Protein AF-A0A944FXS6-F1 (afdb_monomer)

Radius of gyration: 25.36 Å; Cα contacts (8 Å, |Δi|>4): 118; chains: 1; bounding box: 59×58×48 Å

pLDDT: mean 84.75, std 11.13, range [49.62, 96.06]

Sequence (101 aa):
MKIRRLISVLLTIVLTLSLSIPAFAAPLQEASAIPSDFALEQIAVIDANDTDCPWSKETTIDTTITLYNLDQTPNGYVFKLKTGNVESGFIQIHNINGIRI

Foldseek 3Di:
DVVVVVVVVVVVVVVVVVVPDDDDDDPADPDDPAPQVVVLVVLDVCVVPPVPQLGDNQKHFDDKDFDADPVRHGFKIKTFIDRVPHTRGIDIWTQDPNDID

Structure (mmCIF, N/CA/C/O backbone):
data_AF-A0A944FXS6-F1
#
_entry.id   AF-A0A944FXS6-F1
#
loop_
_atom_site.group_PDB
_atom_site.id
_atom_site.type_symbol
_atom_site.label_atom_id
_atom_site.label_alt_id
_atom_site.label_comp_id
_atom_site.label_asym_id
_atom_site.label_entity_id
_atom_site.label_seq_id
_atom_site.pdbx_PDB_ins_code
_atom_site.Cartn_x
_atom_site.Cartn_y
_atom_site.Cartn_z
_atom_site.occupancy
_atom_site.B_iso_or_equiv
_atom_site.auth_seq_id
_atom_site.auth_comp_id
_atom_site.auth_asym_id
_atom_site.auth_atom_id
_atom_site.pdbx_PDB_model_num
ATOM 1 N N . MET A 1 1 ? 36.260 -43.236 -32.965 1.00 58.03 1 MET A N 1
ATOM 2 C CA . MET A 1 1 ? 35.554 -43.182 -31.656 1.00 58.03 1 MET A CA 1
ATOM 3 C C . MET A 1 1 ? 36.179 -42.221 -30.638 1.00 58.03 1 MET A C 1
ATOM 5 O O . MET A 1 1 ? 35.414 -41.561 -29.949 1.00 58.03 1 MET A O 1
ATOM 9 N N . LYS A 1 2 ? 37.515 -42.087 -30.540 1.00 65.25 2 LYS A N 1
ATOM 10 C CA . LYS A 1 2 ? 38.182 -41.206 -29.551 1.00 65.25 2 LYS A CA 1
ATOM 11 C C . LYS A 1 2 ? 37.835 -39.710 -29.705 1.00 65.25 2 LYS A C 1
ATOM 13 O O . LYS A 1 2 ? 37.455 -39.082 -28.729 1.00 65.25 2 LYS A O 1
ATOM 18 N N . ILE A 1 3 ? 37.834 -39.180 -30.933 1.00 77.19 3 ILE A N 1
ATOM 19 C CA . ILE A 1 3 ? 37.486 -37.770 -31.218 1.00 77.19 3 ILE A CA 1
ATOM 20 C C . ILE A 1 3 ? 36.033 -37.415 -30.869 1.00 77.19 3 ILE A C 1
ATOM 22 O O . ILE A 1 3 ? 35.791 -36.372 -30.278 1.00 77.19 3 ILE A O 1
ATOM 26 N N . ARG A 1 4 ? 35.065 -38.301 -31.145 1.00 78.38 4 ARG A N 1
ATOM 27 C CA . ARG A 1 4 ? 33.652 -38.059 -30.788 1.00 78.38 4 ARG A CA 1
ATOM 28 C C . ARG A 1 4 ? 33.450 -37.978 -29.271 1.00 78.38 4 ARG A C 1
ATOM 30 O O . ARG A 1 4 ? 32.668 -37.163 -28.804 1.00 78.38 4 ARG A O 1
ATOM 37 N N . ARG A 1 5 ? 34.193 -38.789 -28.508 1.00 79.12 5 ARG A N 1
ATOM 38 C CA . ARG A 1 5 ? 34.189 -38.744 -27.037 1.00 79.12 5 ARG A CA 1
ATOM 39 C C . ARG A 1 5 ? 34.831 -37.459 -26.511 1.00 79.12 5 ARG A C 1
ATOM 41 O O . ARG A 1 5 ? 34.274 -36.854 -25.607 1.00 79.12 5 ARG A O 1
ATOM 48 N N . LEU A 1 6 ? 35.938 -37.017 -27.113 1.00 85.12 6 LEU A N 1
ATOM 49 C CA . LEU A 1 6 ? 36.592 -35.749 -26.760 1.00 85.12 6 LEU A CA 1
ATOM 50 C C . LEU A 1 6 ? 35.681 -34.541 -27.010 1.00 85.12 6 LEU A C 1
ATOM 52 O O . LEU A 1 6 ? 35.562 -33.687 -26.140 1.00 85.12 6 LEU A O 1
ATOM 56 N N . ILE A 1 7 ? 34.987 -34.507 -28.150 1.00 89.12 7 ILE A N 1
ATOM 57 C CA . ILE A 1 7 ? 34.019 -33.445 -28.466 1.00 89.12 7 ILE A CA 1
ATOM 58 C C . ILE A 1 7 ? 32.877 -33.436 -27.446 1.00 89.12 7 ILE A C 1
ATOM 60 O O . ILE A 1 7 ? 32.501 -32.374 -26.964 1.00 89.12 7 ILE A O 1
ATOM 64 N N . SER A 1 8 ? 32.357 -34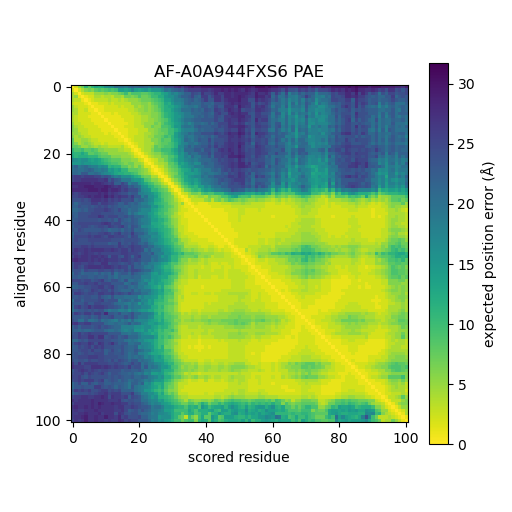.609 -27.075 1.00 88.06 8 SER A N 1
ATOM 65 C CA . SER A 1 8 ? 31.265 -34.705 -26.102 1.00 88.06 8 SER A CA 1
ATOM 66 C C . SER A 1 8 ? 31.677 -34.199 -24.718 1.00 88.06 8 SER A C 1
ATOM 68 O O . SER A 1 8 ? 30.913 -33.484 -24.085 1.00 88.06 8 SER A O 1
ATOM 70 N N . VAL A 1 9 ? 32.893 -34.529 -24.268 1.00 90.50 9 VAL A N 1
ATOM 71 C CA . VAL A 1 9 ? 33.437 -34.038 -22.991 1.00 90.50 9 VAL A CA 1
ATOM 72 C C . VAL A 1 9 ? 33.630 -32.524 -23.029 1.00 90.50 9 VAL A C 1
ATOM 74 O O . VAL A 1 9 ? 33.247 -31.838 -22.086 1.00 90.50 9 VAL A O 1
ATOM 77 N N . LEU A 1 10 ? 34.163 -31.994 -24.133 1.00 92.00 10 LEU A N 1
ATOM 78 C CA . LEU A 1 10 ? 34.337 -30.554 -24.313 1.00 92.00 10 LEU A CA 1
ATOM 79 C C . LEU A 1 10 ? 32.993 -29.812 -24.238 1.00 92.00 10 LEU A C 1
ATOM 81 O O . LEU A 1 10 ? 32.895 -28.795 -23.559 1.00 92.00 10 LEU A O 1
ATOM 85 N N . LEU A 1 11 ? 31.951 -30.344 -24.882 1.00 91.69 11 LEU A N 1
ATOM 86 C CA . LEU A 1 11 ? 30.617 -29.741 -24.889 1.00 91.69 11 LEU A CA 1
ATOM 87 C C . LEU A 1 11 ? 29.994 -29.708 -23.490 1.00 91.69 11 LEU A C 1
ATOM 89 O O . LEU A 1 11 ? 29.430 -28.690 -23.094 1.00 91.69 11 LEU A O 1
ATOM 93 N N . THR A 1 12 ? 30.149 -30.789 -22.719 1.00 90.56 12 THR A N 1
ATOM 94 C CA . THR A 1 12 ? 29.682 -30.843 -21.329 1.00 90.56 12 THR A CA 1
ATOM 95 C C . THR A 1 12 ? 30.393 -29.807 -20.464 1.00 90.56 12 THR A C 1
ATOM 97 O O . THR A 1 12 ? 29.735 -29.109 -19.701 1.00 90.56 12 THR A O 1
ATOM 100 N N . ILE A 1 13 ? 31.712 -29.657 -20.618 1.00 91.62 13 ILE A N 1
ATOM 101 C CA . ILE A 1 13 ? 32.500 -28.670 -19.865 1.00 91.62 13 ILE A CA 1
ATOM 102 C C . ILE A 1 13 ? 32.016 -27.248 -20.176 1.00 91.62 13 ILE A C 1
ATOM 104 O O . ILE A 1 13 ? 31.737 -26.479 -19.255 1.00 91.62 13 ILE A O 1
ATOM 108 N N . VAL A 1 14 ? 31.845 -26.916 -21.460 1.00 91.75 14 VAL A N 1
ATOM 109 C CA . VAL A 1 14 ? 31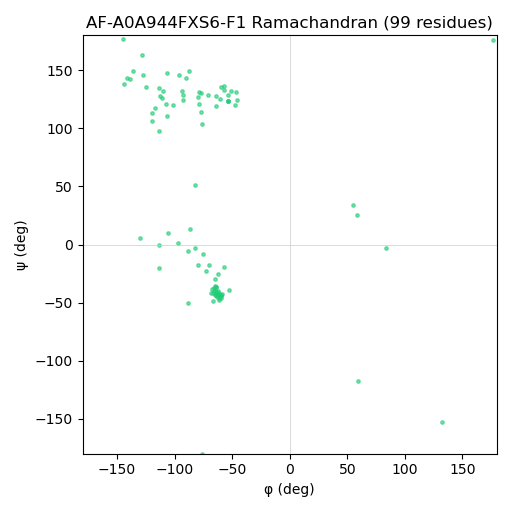.340 -25.603 -21.895 1.00 91.75 14 VAL A CA 1
ATOM 110 C C . VAL A 1 14 ? 29.947 -25.328 -21.322 1.00 91.75 14 VAL A C 1
ATOM 112 O O . VAL A 1 14 ? 29.708 -24.246 -20.787 1.00 91.75 14 VAL A O 1
ATOM 115 N N . LEU A 1 15 ? 29.050 -26.316 -21.358 1.00 90.25 15 LEU A N 1
ATOM 116 C CA . LEU A 1 15 ? 27.704 -26.175 -20.807 1.00 90.25 15 LEU A CA 1
ATOM 117 C C . LEU A 1 15 ? 27.735 -25.944 -19.288 1.00 90.25 15 LEU A C 1
ATOM 119 O O . LEU A 1 15 ? 27.080 -25.030 -18.791 1.00 90.25 15 LEU A O 1
ATOM 123 N N . THR A 1 16 ? 28.544 -26.701 -18.542 1.00 87.50 16 THR A N 1
ATOM 124 C CA . THR A 1 16 ? 28.666 -26.517 -17.085 1.00 87.50 16 THR A CA 1
ATOM 125 C C . THR A 1 16 ? 29.264 -25.165 -16.702 1.00 87.50 16 THR A C 1
ATOM 127 O O . THR A 1 16 ? 28.817 -24.553 -15.736 1.00 87.50 16 THR A O 1
ATOM 130 N N . LEU A 1 17 ? 30.218 -24.655 -17.487 1.00 86.31 17 LEU A N 1
ATOM 131 C CA . LEU A 1 17 ? 30.798 -23.327 -17.283 1.00 86.31 17 LEU A CA 1
ATOM 132 C C . LEU A 1 17 ? 29.768 -22.223 -17.548 1.00 86.31 17 LEU A C 1
ATOM 134 O O . LEU A 1 17 ? 29.704 -21.262 -16.787 1.00 86.31 17 LEU A O 1
ATOM 138 N N . SER A 1 18 ? 28.908 -22.382 -18.557 1.00 84.56 18 SER A N 1
ATOM 139 C CA . SER A 1 18 ? 27.861 -21.394 -18.855 1.00 84.56 18 SER A CA 1
ATOM 140 C C . SER A 1 18 ? 26.814 -21.255 -17.742 1.00 84.56 18 SER A C 1
ATOM 142 O O . SER A 1 18 ? 26.298 -20.165 -17.519 1.00 84.56 18 SER A O 1
ATOM 144 N N . LEU A 1 19 ? 26.558 -22.330 -16.988 1.00 82.12 19 LEU A N 1
ATOM 145 C CA . LEU A 1 19 ? 25.620 -22.344 -15.859 1.00 82.12 19 LEU A CA 1
ATOM 146 C C . LEU A 1 19 ? 26.207 -21.740 -14.572 1.00 82.12 19 LEU A C 1
ATOM 148 O O . LEU A 1 19 ? 25.457 -21.402 -13.662 1.00 82.12 19 LEU A O 1
ATOM 152 N N . SER A 1 20 ? 27.535 -21.612 -14.480 1.00 78.69 20 SER A N 1
ATOM 153 C CA . SER A 1 20 ? 28.217 -21.050 -13.304 1.00 78.69 20 SER A CA 1
ATOM 154 C C . SER A 1 20 ? 28.262 -19.521 -13.266 1.00 78.69 20 SER A C 1
ATOM 156 O O . SER A 1 20 ? 28.765 -18.956 -12.297 1.00 78.69 20 SER A O 1
ATOM 158 N N . ILE A 1 21 ? 27.745 -18.843 -14.296 1.00 81.56 21 ILE A N 1
ATOM 159 C CA . ILE A 1 21 ? 27.665 -17.382 -14.314 1.00 81.56 21 ILE A CA 1
ATOM 160 C C . ILE A 1 21 ? 26.492 -16.968 -13.413 1.00 81.56 21 ILE A C 1
ATOM 162 O O . ILE A 1 21 ? 25.345 -17.276 -13.745 1.00 81.56 21 ILE A O 1
ATOM 166 N N . PRO A 1 22 ? 26.736 -16.282 -12.280 1.00 79.00 22 PRO A N 1
ATOM 167 C CA . PRO A 1 22 ? 25.655 -15.786 -11.444 1.00 79.00 22 PRO A CA 1
ATOM 168 C C . PRO A 1 22 ? 24.845 -14.753 -12.232 1.00 79.00 22 PRO A C 1
ATOM 170 O O . PRO A 1 22 ? 25.364 -13.718 -12.651 1.00 79.00 22 PRO A O 1
ATOM 173 N N . ALA A 1 23 ? 23.560 -15.034 -12.433 1.00 77.88 23 ALA A N 1
ATOM 174 C CA . ALA A 1 23 ? 22.614 -14.032 -12.890 1.00 77.88 23 ALA A CA 1
ATOM 175 C C . ALA A 1 23 ? 22.278 -13.133 -11.697 1.00 77.88 23 ALA A C 1
ATOM 177 O O . ALA A 1 23 ? 21.548 -13.532 -10.789 1.00 77.88 23 ALA A O 1
ATOM 178 N N . PHE A 1 24 ? 22.845 -11.930 -11.674 1.00 78.12 24 PHE A N 1
ATOM 179 C CA . PHE A 1 24 ? 22.427 -10.909 -10.723 1.00 78.12 24 PHE A CA 1
ATOM 180 C C . PHE A 1 24 ? 21.143 -10.264 -11.239 1.00 78.12 24 PHE A C 1
ATOM 182 O O . PHE A 1 24 ? 21.087 -9.810 -12.382 1.00 78.12 24 PHE A O 1
ATOM 189 N N . ALA A 1 25 ? 20.109 -10.232 -10.400 1.00 68.56 25 ALA A N 1
ATOM 190 C CA . ALA A 1 25 ? 18.943 -9.406 -10.669 1.00 68.56 25 ALA A CA 1
ATOM 191 C C . ALA A 1 25 ? 19.394 -7.943 -10.752 1.00 68.56 25 ALA A C 1
ATOM 193 O O . ALA A 1 25 ? 20.189 -7.489 -9.923 1.00 68.56 25 ALA A O 1
ATOM 194 N N . ALA A 1 26 ? 18.899 -7.214 -11.754 1.00 71.88 26 ALA A N 1
ATOM 195 C CA . ALA A 1 26 ? 19.066 -5.771 -11.767 1.00 71.88 26 ALA A CA 1
ATOM 196 C C . ALA A 1 26 ? 18.457 -5.206 -10.469 1.00 71.88 26 ALA A C 1
ATOM 198 O O . ALA A 1 26 ? 17.383 -5.665 -10.063 1.00 71.88 26 ALA A O 1
ATOM 199 N N . PRO A 1 27 ? 19.125 -4.255 -9.793 1.00 59.94 27 PRO A N 1
ATOM 200 C CA . PRO A 1 27 ? 18.507 -3.565 -8.674 1.00 59.94 27 PRO A CA 1
ATOM 201 C C . PRO A 1 27 ? 17.209 -2.921 -9.168 1.00 59.94 27 PRO A C 1
ATOM 203 O O . PRO A 1 27 ? 17.191 -2.301 -10.234 1.00 59.94 27 PRO A O 1
ATOM 206 N N . LEU A 1 28 ? 16.124 -3.110 -8.411 1.00 61.06 28 LEU A N 1
ATOM 207 C CA . LEU A 1 28 ? 14.850 -2.459 -8.700 1.00 61.06 28 LEU A CA 1
ATOM 208 C C . LEU A 1 28 ? 15.103 -0.954 -8.812 1.00 61.06 28 LEU A C 1
ATOM 210 O O . LEU A 1 28 ? 15.749 -0.365 -7.943 1.00 61.06 28 LEU A O 1
ATOM 214 N N . GLN A 1 29 ? 14.638 -0.365 -9.912 1.00 53.12 29 GLN A N 1
ATOM 215 C CA . GLN A 1 29 ? 14.756 1.062 -10.174 1.00 53.12 29 GLN A CA 1
ATOM 216 C C . GLN A 1 29 ? 14.231 1.835 -8.959 1.00 53.12 29 GLN A C 1
ATOM 218 O O . GLN A 1 29 ? 13.174 1.477 -8.432 1.00 53.12 29 GLN A O 1
ATOM 223 N N . GLU A 1 30 ? 14.994 2.833 -8.491 1.00 49.62 30 GLU A N 1
ATOM 224 C CA . GLU A 1 30 ? 14.661 3.594 -7.284 1.00 49.62 30 GLU A CA 1
ATOM 225 C C . GLU A 1 30 ? 13.184 3.988 -7.294 1.00 49.62 30 GLU A C 1
ATOM 227 O O . GLU A 1 30 ? 12.677 4.568 -8.259 1.00 49.62 30 GLU A O 1
ATOM 232 N N . ALA A 1 31 ? 12.491 3.596 -6.225 1.00 52.41 31 ALA A N 1
ATOM 233 C CA . ALA A 1 31 ? 11.066 3.797 -6.089 1.00 52.41 31 ALA A CA 1
ATOM 234 C C . ALA A 1 31 ? 10.738 5.279 -6.299 1.00 52.41 31 ALA A C 1
ATOM 236 O O . ALA A 1 31 ? 11.237 6.147 -5.582 1.00 52.41 31 ALA A O 1
ATOM 237 N N . SER A 1 32 ? 9.852 5.557 -7.260 1.00 58.41 32 SER A N 1
ATOM 238 C CA . SER A 1 32 ? 9.106 6.813 -7.279 1.00 58.41 32 SER A CA 1
ATOM 239 C C . SER A 1 32 ? 8.572 7.054 -5.865 1.00 58.41 32 SER A C 1
ATOM 241 O O . SER A 1 32 ? 8.065 6.114 -5.245 1.00 58.41 32 SER A O 1
ATOM 243 N N . ALA A 1 33 ? 8.758 8.263 -5.325 1.00 71.00 33 ALA A N 1
ATOM 244 C CA . ALA A 1 33 ? 8.387 8.578 -3.948 1.00 71.00 33 ALA A CA 1
ATOM 245 C C . ALA A 1 33 ? 6.966 8.069 -3.657 1.00 71.00 33 ALA A C 1
ATOM 247 O O . ALA A 1 33 ? 6.019 8.449 -4.356 1.00 71.00 33 ALA A O 1
ATOM 248 N N . ILE A 1 34 ? 6.852 7.178 -2.663 1.00 78.44 34 ILE A N 1
ATOM 249 C CA . ILE A 1 34 ? 5.594 6.531 -2.281 1.00 78.44 34 ILE A CA 1
ATOM 250 C C . ILE A 1 34 ? 4.558 7.637 -2.017 1.00 78.44 34 ILE A C 1
ATOM 252 O O . ILE A 1 34 ? 4.822 8.521 -1.202 1.00 78.44 34 ILE A O 1
ATOM 256 N N . PRO A 1 35 ? 3.397 7.635 -2.693 1.00 83.88 35 PRO A N 1
ATOM 257 C CA . PRO A 1 35 ? 2.455 8.750 -2.666 1.00 83.88 35 PRO A CA 1
ATOM 258 C C . PRO A 1 35 ? 1.543 8.717 -1.427 1.00 83.88 35 PRO A C 1
ATOM 260 O O . PRO A 1 35 ? 0.324 8.792 -1.557 1.00 83.88 35 PRO A O 1
ATOM 263 N N . SER A 1 36 ? 2.116 8.597 -0.225 1.00 86.75 36 SER A N 1
ATOM 264 C CA . SER A 1 36 ? 1.359 8.536 1.036 1.00 86.75 36 SER A CA 1
ATOM 265 C C . SER A 1 36 ? 0.493 9.775 1.257 1.00 86.75 36 SER A C 1
ATOM 267 O O . SER A 1 36 ? -0.669 9.646 1.627 1.00 86.75 36 SER A O 1
ATOM 269 N N . ASP A 1 37 ? 1.028 10.962 0.966 1.00 89.06 37 ASP A N 1
ATOM 270 C CA . ASP A 1 37 ? 0.319 12.228 1.182 1.00 89.06 37 ASP A CA 1
ATOM 271 C C . ASP A 1 37 ? -0.908 12.340 0.276 1.00 89.06 37 ASP A C 1
ATOM 273 O O . ASP A 1 37 ? -1.977 12.746 0.719 1.00 89.06 37 ASP A O 1
ATOM 277 N N . PHE A 1 38 ? -0.772 11.893 -0.976 1.00 90.44 38 PHE A N 1
ATOM 278 C CA . PHE A 1 38 ? -1.886 11.844 -1.920 1.00 90.44 38 PHE A CA 1
ATOM 279 C C . PHE A 1 38 ? -2.971 10.873 -1.444 1.00 90.44 38 PHE A C 1
ATOM 281 O O . PHE A 1 38 ? -4.150 11.202 -1.493 1.00 90.44 38 PHE A O 1
ATOM 288 N N . ALA A 1 39 ? -2.590 9.693 -0.943 1.00 91.62 39 ALA A N 1
ATOM 289 C CA . ALA A 1 39 ? -3.554 8.736 -0.408 1.00 91.62 39 ALA A CA 1
ATOM 290 C C . ALA A 1 39 ? -4.321 9.304 0.800 1.00 91.62 39 ALA A C 1
ATOM 292 O O . ALA A 1 39 ? -5.537 9.151 0.875 1.00 91.62 39 ALA A O 1
ATOM 293 N N . LEU A 1 40 ? -3.636 10.001 1.714 1.00 92.19 40 LEU A N 1
ATOM 294 C CA . LEU A 1 40 ? -4.273 10.662 2.859 1.00 92.19 40 LEU A CA 1
ATOM 295 C C . LEU A 1 40 ? -5.195 11.814 2.430 1.00 92.19 40 LEU A C 1
ATOM 297 O O . LEU A 1 40 ? -6.268 11.980 3.006 1.00 92.19 40 LEU A O 1
ATOM 301 N N . GLU A 1 41 ? -4.818 12.574 1.399 1.00 91.75 41 GLU A N 1
ATOM 302 C CA . GLU A 1 41 ? -5.681 13.599 0.805 1.00 91.75 41 GLU A CA 1
ATOM 303 C C . GLU A 1 41 ? -6.962 12.981 0.231 1.00 91.75 41 GLU A C 1
ATOM 305 O O . GLU A 1 41 ? -8.055 13.465 0.522 1.00 91.75 41 GLU A O 1
ATOM 310 N N . GLN A 1 42 ? -6.855 11.871 -0.511 1.00 91.62 42 GLN A N 1
ATOM 311 C CA . GLN A 1 42 ? -8.032 11.173 -1.037 1.00 91.62 42 GLN A CA 1
ATOM 312 C C . GLN A 1 42 ? -8.933 10.645 0.085 1.00 91.62 42 GLN A C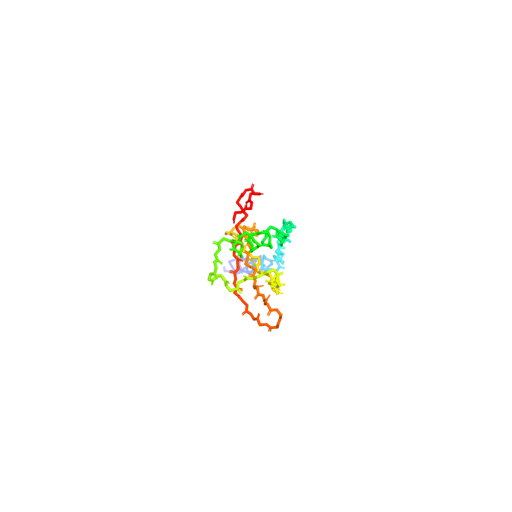 1
ATOM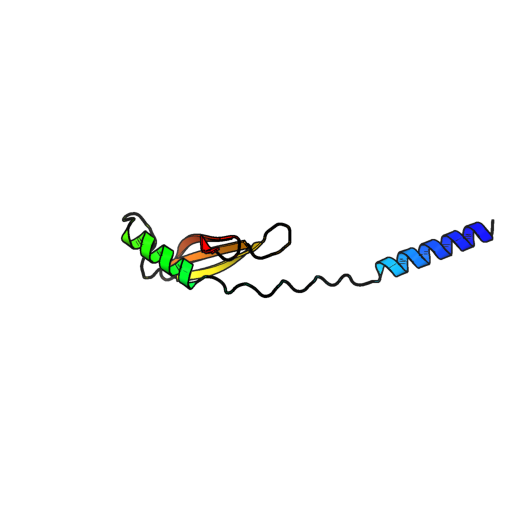 314 O O . GLN A 1 42 ? -10.151 10.775 -0.005 1.00 91.62 42 GLN A O 1
ATOM 319 N N . ILE A 1 43 ? -8.360 10.116 1.172 1.00 92.25 43 ILE A N 1
ATOM 320 C CA . ILE A 1 43 ? -9.134 9.687 2.347 1.00 92.25 43 ILE A CA 1
ATOM 321 C C . ILE A 1 43 ? -9.912 10.863 2.945 1.00 92.25 43 ILE A C 1
ATOM 323 O O . ILE A 1 43 ? -11.104 10.725 3.205 1.00 92.25 43 ILE A O 1
ATOM 327 N N . ALA A 1 44 ? -9.276 12.025 3.117 1.00 91.12 44 ALA A N 1
ATOM 328 C CA . ALA A 1 44 ? -9.938 13.215 3.651 1.00 91.12 44 ALA A CA 1
ATOM 329 C C . ALA A 1 44 ? -11.060 13.729 2.732 1.00 91.12 44 ALA A C 1
ATOM 331 O O . ALA A 1 44 ? -12.092 14.194 3.214 1.00 91.12 44 ALA A O 1
ATOM 332 N N . VAL A 1 45 ? -10.877 13.636 1.410 1.00 91.81 45 VAL A N 1
ATOM 333 C CA . VAL A 1 45 ? -11.919 13.978 0.432 1.00 91.81 45 VAL A CA 1
ATOM 334 C C . VAL A 1 45 ? -13.090 12.999 0.514 1.00 91.81 45 VAL A C 1
ATOM 336 O O . VAL A 1 45 ? -14.236 13.437 0.461 1.00 91.81 45 VAL A O 1
ATOM 339 N N . ILE A 1 46 ? -12.833 11.698 0.660 1.00 91.19 46 ILE A N 1
ATOM 340 C CA . ILE A 1 46 ? -13.890 10.684 0.780 1.00 91.19 46 ILE A CA 1
ATOM 341 C C . ILE A 1 46 ? -14.662 10.868 2.095 1.00 91.19 46 ILE A C 1
ATOM 343 O O . ILE A 1 46 ? -15.881 10.967 2.045 1.00 91.19 46 ILE A O 1
ATOM 347 N N . ASP A 1 47 ? -13.977 11.019 3.235 1.00 91.12 47 ASP A N 1
ATOM 348 C CA . ASP A 1 47 ? -14.580 11.315 4.555 1.00 91.12 47 ASP A CA 1
ATOM 349 C C . ASP A 1 47 ? -15.503 12.548 4.504 1.00 91.12 47 ASP A C 1
ATOM 351 O O . ASP A 1 47 ? -16.590 12.567 5.074 1.00 91.12 47 ASP A O 1
ATOM 355 N N . ALA A 1 48 ? -15.114 13.583 3.753 1.00 90.38 48 ALA A N 1
ATOM 356 C CA . ALA A 1 48 ? -15.920 14.793 3.619 1.00 90.38 48 ALA A CA 1
ATOM 357 C C . ALA A 1 48 ? -17.181 14.629 2.746 1.00 90.38 48 ALA A C 1
ATOM 359 O O . ALA A 1 48 ? -18.099 15.442 2.871 1.00 90.38 48 ALA A O 1
ATOM 360 N N . ASN A 1 49 ? -17.218 13.646 1.841 1.00 91.94 49 ASN A N 1
ATOM 361 C CA . ASN A 1 49 ? -18.277 13.507 0.832 1.00 91.94 49 ASN A CA 1
ATOM 362 C C . ASN A 1 49 ? -19.156 12.260 1.009 1.00 91.94 49 ASN A C 1
ATOM 364 O O . ASN A 1 49 ? -20.269 12.242 0.483 1.00 91.94 49 ASN A O 1
ATOM 368 N N . ASP A 1 50 ? -18.685 11.241 1.725 1.00 90.50 50 ASP A N 1
ATOM 369 C CA . ASP A 1 50 ? -19.395 9.985 1.962 1.00 90.50 50 ASP A CA 1
ATOM 370 C C . ASP A 1 50 ? -19.621 9.775 3.465 1.00 90.50 50 ASP A C 1
ATOM 372 O O . ASP A 1 50 ? -18.706 9.445 4.217 1.00 90.50 50 ASP A O 1
ATOM 376 N N . THR A 1 51 ? -20.868 9.965 3.902 1.00 83.56 51 THR A N 1
ATOM 377 C CA . THR A 1 51 ? -21.266 9.855 5.313 1.00 83.56 51 THR A CA 1
ATOM 378 C C . THR A 1 51 ? -21.237 8.430 5.856 1.00 83.56 51 THR A C 1
ATOM 380 O O . THR A 1 51 ? -21.236 8.262 7.074 1.00 83.56 51 THR A O 1
ATOM 383 N N . ASP A 1 52 ? -21.227 7.424 4.980 1.00 88.25 52 ASP A N 1
ATOM 384 C CA . ASP A 1 52 ? -21.158 6.012 5.361 1.00 88.25 52 ASP A CA 1
ATOM 385 C C . ASP A 1 52 ? -19.718 5.472 5.280 1.00 88.25 52 ASP A C 1
ATOM 387 O O . ASP A 1 52 ? -19.468 4.296 5.568 1.00 88.25 52 ASP A O 1
ATOM 391 N N . CYS A 1 53 ? -18.753 6.324 4.914 1.00 85.31 53 CYS A N 1
ATOM 392 C CA . CYS A 1 53 ? -17.350 5.955 4.859 1.00 85.31 53 CYS A CA 1
ATOM 393 C C . CYS A 1 53 ? -16.829 5.599 6.265 1.00 85.31 53 CYS A C 1
ATOM 395 O O . CYS A 1 53 ? -16.953 6.391 7.200 1.00 85.31 53 CYS A O 1
ATOM 397 N N . PRO A 1 54 ? -16.190 4.428 6.447 1.00 86.62 54 PRO A N 1
ATOM 398 C CA . PRO A 1 54 ? -15.596 4.049 7.728 1.00 86.62 54 PRO A CA 1
ATOM 399 C C . PRO A 1 54 ? -14.279 4.787 8.014 1.00 86.62 54 PRO A C 1
ATOM 401 O O . PRO A 1 54 ? -13.707 4.638 9.099 1.00 86.62 54 PRO A O 1
ATOM 404 N N . TRP A 1 55 ? -13.754 5.523 7.033 1.00 92.94 55 TRP A N 1
ATOM 405 C CA . TRP A 1 55 ? -12.536 6.307 7.176 1.00 92.94 55 TRP A CA 1
ATOM 406 C C . TRP A 1 55 ? -12.855 7.687 7.722 1.00 92.94 55 TRP A C 1
ATOM 408 O O . TRP A 1 55 ? -13.910 8.250 7.476 1.00 92.94 55 TRP A O 1
ATOM 418 N N . SER A 1 56 ? -11.903 8.223 8.467 1.00 90.12 56 SER A N 1
ATOM 419 C CA . SER A 1 56 ? -12.001 9.508 9.142 1.00 90.12 56 SER A CA 1
ATOM 420 C C . SER A 1 56 ? -10.644 10.197 9.145 1.00 90.12 56 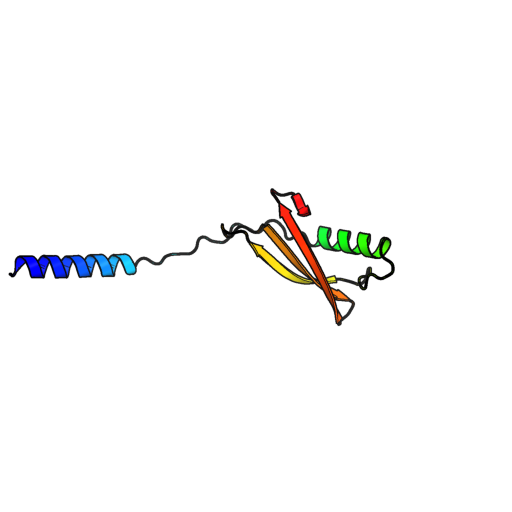SER A C 1
ATOM 422 O O . SER A 1 56 ? -9.624 9.607 8.779 1.00 90.12 56 SER A O 1
ATOM 424 N N . LYS A 1 57 ? -10.587 11.418 9.674 1.00 87.19 57 LYS A N 1
ATOM 425 C CA . LYS A 1 57 ? -9.326 12.144 9.913 1.00 87.19 57 LYS A CA 1
ATOM 426 C C . LYS A 1 57 ? -8.317 11.411 10.807 1.00 87.19 57 LYS A C 1
ATOM 428 O O . LYS A 1 57 ? -7.142 11.759 10.793 1.00 87.19 57 LYS A O 1
ATOM 433 N N . GLU A 1 58 ? -8.757 10.427 11.590 1.00 91.50 58 GLU A N 1
ATOM 434 C CA . GLU A 1 58 ? -7.879 9.588 12.420 1.00 91.50 58 GLU A CA 1
ATOM 435 C C . GLU A 1 58 ? -7.360 8.349 11.671 1.00 91.50 58 GLU A C 1
ATOM 437 O O . GLU A 1 58 ? -6.539 7.596 12.199 1.00 91.50 58 GLU A O 1
ATOM 442 N N . THR A 1 59 ? -7.842 8.116 10.448 1.00 94.75 59 THR A N 1
ATOM 443 C CA . THR A 1 59 ? -7.387 7.011 9.604 1.00 94.75 59 THR A CA 1
ATOM 444 C C . THR A 1 59 ? -5.972 7.284 9.113 1.00 94.75 59 THR A C 1
ATOM 446 O O . THR A 1 59 ? -5.670 8.340 8.565 1.00 94.75 59 THR A O 1
ATOM 449 N N . THR A 1 60 ? -5.088 6.311 9.304 1.00 94.81 60 THR A N 1
ATOM 450 C CA . THR A 1 60 ? -3.672 6.390 8.938 1.00 94.81 60 THR A CA 1
ATOM 451 C C . THR A 1 60 ? -3.262 5.183 8.109 1.00 94.81 60 THR A C 1
ATOM 453 O O . THR A 1 60 ? -3.944 4.157 8.089 1.00 94.81 60 THR A O 1
ATOM 456 N N . ILE A 1 61 ? -2.128 5.301 7.422 1.00 94.94 61 ILE A N 1
ATOM 457 C CA . ILE A 1 61 ? -1.525 4.191 6.687 1.00 94.94 61 ILE A CA 1
ATOM 458 C C . ILE A 1 61 ? -0.794 3.292 7.687 1.00 94.94 61 ILE A C 1
ATOM 460 O O . ILE A 1 61 ? 0.124 3.733 8.377 1.00 94.94 61 ILE A O 1
ATOM 464 N N . ASP A 1 62 ? -1.187 2.025 7.745 1.00 95.75 62 ASP A N 1
ATOM 465 C CA . ASP A 1 62 ? -0.512 1.002 8.539 1.00 95.75 62 ASP A CA 1
ATOM 466 C C . ASP A 1 62 ? 0.615 0.329 7.749 1.00 95.75 62 ASP A C 1
ATOM 468 O O . ASP A 1 62 ? 1.752 0.247 8.204 1.00 95.75 62 ASP A O 1
ATOM 472 N N . THR A 1 63 ? 0.304 -0.126 6.534 1.00 93.94 63 THR A N 1
ATOM 473 C CA . THR A 1 63 ? 1.239 -0.863 5.677 1.00 93.94 63 THR A CA 1
ATOM 474 C C . THR A 1 63 ? 1.103 -0.402 4.230 1.00 93.94 63 THR A C 1
ATOM 476 O O . THR A 1 63 ? -0.003 -0.168 3.748 1.00 93.94 63 THR A O 1
ATOM 479 N N . THR A 1 64 ? 2.224 -0.326 3.513 1.00 94.31 64 THR A N 1
ATOM 480 C CA . THR A 1 64 ? 2.254 -0.043 2.070 1.00 94.31 64 THR A CA 1
ATOM 481 C C . THR A 1 64 ? 2.687 -1.281 1.296 1.00 94.31 64 THR A C 1
ATOM 483 O O . THR A 1 64 ? 3.695 -1.902 1.628 1.00 94.31 64 THR A O 1
ATOM 486 N N . ILE A 1 65 ? 1.948 -1.618 0.242 1.00 92.75 65 ILE A N 1
ATOM 487 C CA . ILE A 1 65 ? 2.276 -2.683 -0.706 1.00 92.75 65 ILE A CA 1
ATOM 488 C C . ILE A 1 65 ? 2.489 -2.040 -2.077 1.00 92.75 65 ILE A C 1
ATOM 490 O O . ILE A 1 65 ? 1.564 -1.460 -2.640 1.00 92.75 65 ILE A O 1
ATOM 494 N N . THR A 1 66 ? 3.697 -2.147 -2.626 1.00 91.56 66 THR A N 1
ATOM 495 C CA . THR A 1 66 ? 4.000 -1.655 -3.979 1.00 91.56 66 THR A CA 1
ATOM 496 C C . THR 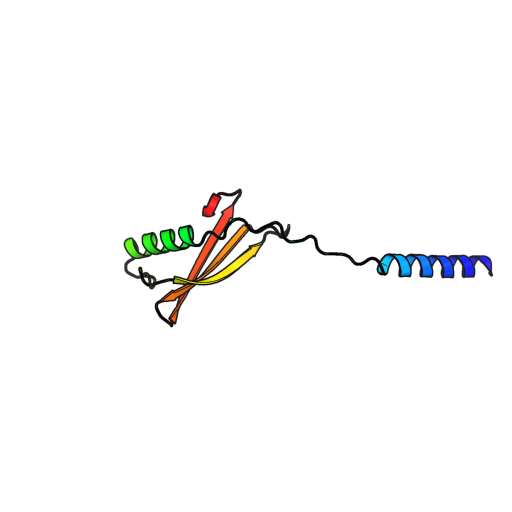A 1 66 ? 3.496 -2.642 -5.029 1.00 91.56 66 THR A C 1
ATOM 498 O O . THR A 1 66 ? 3.769 -3.840 -4.940 1.00 91.56 66 THR A O 1
ATOM 501 N N . LEU A 1 67 ? 2.785 -2.133 -6.033 1.00 90.81 67 LEU A N 1
ATOM 502 C CA . LEU A 1 67 ? 2.363 -2.872 -7.218 1.00 90.81 67 LEU A CA 1
ATOM 503 C C . LEU A 1 67 ? 3.350 -2.629 -8.361 1.00 90.81 67 LEU A C 1
ATOM 505 O O . LEU A 1 67 ? 3.894 -1.530 -8.500 1.00 90.81 67 LEU A O 1
ATOM 509 N N . TYR A 1 68 ? 3.559 -3.657 -9.178 1.00 88.19 68 TYR A N 1
ATOM 510 C CA . TYR A 1 68 ? 4.502 -3.635 -10.289 1.00 88.19 68 TYR A CA 1
ATOM 511 C C . TYR A 1 68 ? 3.818 -4.069 -11.584 1.00 88.19 68 TYR A C 1
ATOM 513 O O . TYR A 1 68 ? 2.948 -4.943 -11.581 1.00 88.19 68 TYR A O 1
ATOM 521 N N . ASN A 1 69 ? 4.239 -3.477 -12.700 1.00 87.06 69 ASN A N 1
ATOM 522 C CA . ASN A 1 69 ? 3.871 -3.952 -14.029 1.00 87.06 69 ASN A CA 1
ATOM 523 C C . ASN A 1 69 ? 4.677 -5.216 -14.418 1.00 87.06 69 ASN A C 1
ATOM 525 O O . ASN A 1 69 ? 5.519 -5.700 -13.659 1.00 87.06 69 ASN A O 1
ATOM 529 N N . LEU A 1 70 ? 4.432 -5.749 -15.621 1.00 88.00 70 LEU A N 1
ATOM 530 C CA . LEU A 1 70 ? 5.128 -6.943 -16.133 1.00 88.00 70 LEU A CA 1
ATOM 531 C C . LEU A 1 70 ? 6.646 -6.744 -16.287 1.00 88.00 70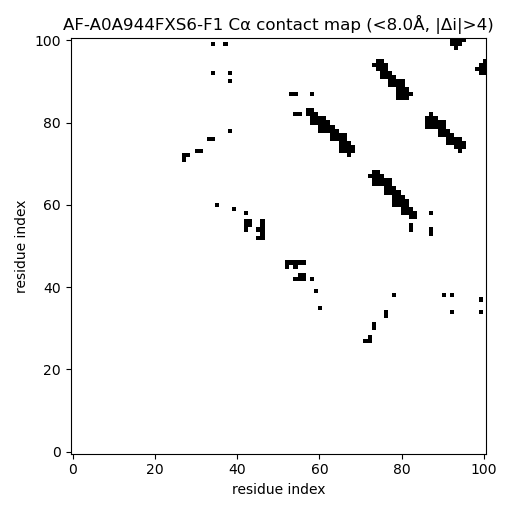 LEU A C 1
ATOM 533 O O . LEU A 1 70 ? 7.400 -7.709 -16.183 1.00 88.00 70 LEU A O 1
ATOM 537 N N . ASP A 1 71 ? 7.085 -5.498 -16.462 1.00 88.62 71 ASP A N 1
ATOM 538 C CA . ASP A 1 71 ? 8.494 -5.108 -16.559 1.00 88.62 71 ASP A CA 1
ATOM 539 C C . ASP A 1 71 ? 9.130 -4.849 -15.179 1.00 88.62 71 ASP A C 1
ATOM 541 O O . ASP A 1 71 ? 10.204 -4.259 -15.088 1.00 88.62 71 ASP A O 1
ATOM 545 N N . GLN A 1 72 ? 8.467 -5.259 -14.089 1.00 82.56 72 GLN A N 1
ATOM 546 C CA . GLN A 1 72 ? 8.916 -5.072 -12.701 1.00 82.56 72 GLN A CA 1
ATOM 547 C C . GLN A 1 72 ? 9.131 -3.601 -12.307 1.00 82.56 72 GLN A C 1
ATOM 549 O O . GLN A 1 72 ? 9.883 -3.289 -11.385 1.00 82.56 72 GLN A O 1
ATOM 554 N N . THR A 1 73 ? 8.443 -2.681 -12.979 1.00 84.94 73 THR A N 1
ATOM 555 C CA . THR A 1 73 ? 8.451 -1.252 -12.657 1.00 84.94 73 THR A CA 1
ATOM 556 C C . THR A 1 73 ? 7.277 -0.925 -11.731 1.00 84.94 73 THR A C 1
ATOM 558 O O . THR A 1 73 ? 6.152 -1.340 -12.038 1.00 84.94 73 THR A O 1
ATOM 561 N N . PRO A 1 74 ? 7.488 -0.183 -10.623 1.00 85.50 74 PRO A N 1
ATOM 562 C CA . PRO A 1 74 ? 6.396 0.275 -9.771 1.00 85.50 74 PRO A CA 1
ATOM 563 C C . PRO A 1 74 ? 5.336 1.039 -10.577 1.00 85.50 74 PRO A C 1
ATOM 565 O O . PRO A 1 74 ? 5.656 2.026 -11.237 1.00 85.50 74 PRO A O 1
ATOM 568 N N . ASN A 1 75 ? 4.078 0.600 -10.518 1.00 87.88 75 ASN A N 1
ATOM 569 C CA . ASN A 1 75 ? 2.958 1.218 -11.245 1.00 87.88 75 ASN A CA 1
ATOM 570 C C . ASN A 1 75 ? 1.736 1.510 -10.358 1.00 87.88 75 ASN A C 1
ATOM 572 O O . ASN A 1 75 ? 0.690 1.934 -10.848 1.00 87.88 75 ASN A O 1
ATOM 576 N N . GLY A 1 76 ? 1.853 1.296 -9.051 1.00 90.50 76 GLY A N 1
ATOM 577 C CA . GLY A 1 76 ? 0.797 1.599 -8.098 1.00 90.50 76 GLY A CA 1
ATOM 578 C C . GLY A 1 76 ? 1.160 1.182 -6.682 1.00 90.50 76 GLY A C 1
ATOM 579 O O . GLY A 1 76 ? 2.213 0.593 -6.437 1.00 90.50 76 GLY A O 1
ATOM 580 N N . TYR A 1 77 ? 0.274 1.496 -5.747 1.00 92.88 77 TYR A N 1
ATOM 581 C CA . TYR A 1 77 ? 0.435 1.221 -4.327 1.00 92.88 77 TYR A CA 1
ATOM 582 C C . TYR A 1 77 ? -0.914 0.854 -3.725 1.00 92.88 77 TYR A C 1
ATOM 584 O O . TYR A 1 77 ? -1.917 1.501 -4.013 1.00 92.88 77 TYR A O 1
ATOM 592 N N . VAL A 1 78 ? -0.928 -0.157 -2.863 1.00 95.12 78 VAL A N 1
ATOM 593 C CA . VAL A 1 78 ? -2.052 -0.460 -1.978 1.00 95.12 78 VAL A CA 1
ATOM 594 C C . VAL A 1 78 ? -1.648 -0.076 -0.565 1.00 95.12 78 VAL A C 1
ATOM 596 O O . VAL A 1 78 ? -0.669 -0.596 -0.024 1.00 95.12 78 VAL A O 1
ATOM 599 N N . PHE A 1 79 ? -2.408 0.825 0.039 1.00 95.50 79 PHE A N 1
ATOM 600 C CA . PHE A 1 79 ? -2.233 1.245 1.418 1.00 95.50 79 PHE A CA 1
ATOM 601 C C . PHE A 1 79 ? -3.264 0.537 2.287 1.00 95.50 79 PHE A C 1
ATOM 603 O O . PHE A 1 79 ? -4.466 0.693 2.077 1.00 95.50 79 PHE A O 1
ATOM 610 N N . LYS A 1 80 ? -2.789 -0.243 3.260 1.00 96.00 80 LYS A N 1
ATOM 611 C CA . LYS A 1 80 ? -3.626 -0.753 4.346 1.00 96.00 80 LYS A CA 1
ATOM 612 C C . LYS A 1 80 ? -3.864 0.367 5.337 1.00 96.00 80 LYS A C 1
ATOM 614 O O . LYS A 1 80 ? -2.906 1.014 5.765 1.00 96.00 80 LYS A O 1
ATOM 619 N N . LEU A 1 81 ? -5.115 0.572 5.700 1.00 96.06 81 LEU A N 1
ATOM 620 C CA . LEU A 1 81 ? -5.543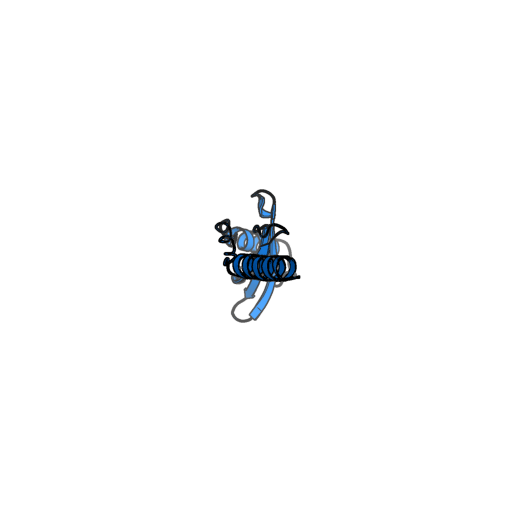 1.657 6.560 1.00 96.06 81 LEU A CA 1
ATOM 621 C C . LEU A 1 81 ? -5.898 1.133 7.945 1.00 96.06 81 LEU A C 1
ATOM 623 O O . LEU A 1 81 ? -6.391 0.013 8.099 1.00 96.06 81 LEU A O 1
ATOM 627 N N . LYS A 1 82 ? -5.654 1.962 8.956 1.00 95.50 82 LYS A N 1
ATOM 628 C CA . LYS A 1 82 ? -6.120 1.729 10.320 1.00 95.50 82 LYS A CA 1
ATOM 629 C C . LYS A 1 82 ? -6.683 2.995 10.933 1.00 95.50 82 LYS A C 1
ATOM 631 O O . LYS A 1 82 ? -6.188 4.089 10.668 1.00 95.50 82 LYS A O 1
ATOM 636 N N . THR A 1 83 ? -7.647 2.821 11.823 1.00 94.56 83 THR A N 1
ATOM 637 C CA . THR A 1 83 ? -8.189 3.883 12.672 1.00 94.56 83 THR A CA 1
ATOM 638 C C . THR A 1 83 ? -7.949 3.477 14.118 1.00 94.56 83 THR A C 1
ATOM 640 O O . THR A 1 83 ? -8.445 2.449 14.588 1.00 94.56 83 THR A O 1
ATOM 643 N N . GLY A 1 84 ? -7.088 4.223 14.812 1.00 91.62 84 GLY A N 1
ATOM 644 C CA . GLY A 1 84 ? -6.521 3.771 16.081 1.00 91.62 84 GLY A CA 1
ATOM 645 C C . GLY A 1 84 ? -5.743 2.458 15.910 1.00 91.62 84 GLY A C 1
ATOM 646 O O . GLY A 1 84 ? -4.754 2.408 15.181 1.00 91.62 84 GLY A O 1
ATOM 647 N N . ASN A 1 85 ? -6.202 1.392 16.574 1.00 91.00 85 ASN A N 1
ATOM 648 C CA . ASN A 1 85 ? -5.579 0.059 16.539 1.00 91.00 85 ASN A CA 1
ATOM 649 C C . ASN A 1 85 ? -6.352 -0.964 15.688 1.00 91.00 85 ASN A C 1
ATOM 651 O O . ASN A 1 85 ? -6.065 -2.157 15.766 1.00 91.00 85 ASN A O 1
ATOM 655 N N . VAL A 1 86 ? -7.353 -0.526 14.921 1.00 93.12 86 VAL A N 1
ATOM 656 C CA . VAL A 1 86 ? -8.228 -1.411 14.142 1.00 93.12 86 VAL A CA 1
ATOM 657 C C . VAL A 1 86 ? -8.011 -1.173 12.653 1.00 93.12 86 VAL A C 1
ATOM 659 O O . VAL A 1 86 ? -7.957 -0.026 12.214 1.00 93.12 86 VAL A O 1
ATOM 662 N N . GLU A 1 87 ? -7.893 -2.253 11.880 1.00 94.19 87 GLU A N 1
ATOM 663 C CA . GLU A 1 87 ? -7.859 -2.204 10.416 1.00 94.19 87 GLU A CA 1
ATOM 664 C C . GLU A 1 87 ? -9.159 -1.587 9.882 1.00 94.19 87 GLU A C 1
ATOM 666 O O . GLU A 1 87 ? -10.251 -2.049 10.209 1.00 94.19 87 GLU A O 1
ATOM 671 N N . SER A 1 88 ? -9.037 -0.534 9.076 1.00 92.31 88 SER A N 1
ATOM 672 C CA . SER A 1 88 ? -10.171 0.240 8.561 1.00 92.31 88 SER A CA 1
ATOM 673 C C . SER A 1 88 ? -10.351 0.130 7.047 1.00 92.31 88 SER A C 1
ATOM 675 O O . SER A 1 88 ? -11.307 0.675 6.502 1.00 92.31 88 SER A O 1
ATOM 677 N N . GLY A 1 89 ? -9.489 -0.622 6.356 1.00 93.25 89 GLY A N 1
ATOM 678 C CA . GLY A 1 89 ? -9.667 -0.986 4.952 1.00 93.25 89 GLY A CA 1
ATOM 679 C C . GLY A 1 89 ? -8.421 -0.756 4.107 1.00 93.25 89 GLY A C 1
ATOM 680 O O . GLY A 1 89 ? -7.293 -0.823 4.595 1.00 93.25 89 GLY A O 1
ATOM 681 N N . PHE A 1 90 ? -8.634 -0.512 2.814 1.00 94.81 90 PHE A N 1
ATOM 682 C CA . PHE A 1 90 ? -7.567 -0.384 1.828 1.00 94.81 90 PHE A CA 1
ATOM 683 C C . PHE A 1 90 ? -7.888 0.723 0.830 1.00 94.81 90 PHE A C 1
ATOM 685 O O . PHE A 1 90 ? -9.029 0.842 0.389 1.00 94.81 90 PHE A O 1
ATOM 692 N N . ILE A 1 91 ? -6.866 1.459 0.406 1.00 93.19 91 ILE A N 1
ATOM 693 C CA . ILE A 1 91 ? -6.937 2.351 -0.754 1.00 93.19 91 ILE A CA 1
ATOM 694 C C . ILE A 1 91 ? -5.831 1.983 -1.741 1.00 93.19 91 ILE A C 1
ATOM 696 O O . ILE A 1 91 ? -4.692 1.723 -1.349 1.00 93.19 91 ILE A O 1
ATOM 700 N N . GLN A 1 92 ? -6.174 1.934 -3.025 1.00 93.88 92 GLN A N 1
ATOM 701 C CA . GLN A 1 92 ? -5.233 1.661 -4.105 1.00 93.88 92 GLN A CA 1
ATOM 702 C C . GLN A 1 92 ? -5.044 2.917 -4.947 1.00 93.88 92 GLN A C 1
ATOM 704 O O . GLN A 1 92 ? -6.017 3.467 -5.449 1.00 93.88 92 GLN A O 1
ATOM 709 N N . ILE A 1 93 ? -3.791 3.330 -5.118 1.00 91.38 93 ILE A N 1
ATOM 710 C CA . ILE A 1 93 ? -3.390 4.455 -5.962 1.00 91.38 93 ILE A CA 1
ATOM 711 C C . ILE A 1 93 ? -2.599 3.904 -7.141 1.00 91.38 93 ILE A C 1
ATOM 713 O O . ILE A 1 93 ? -1.619 3.180 -6.953 1.00 91.38 93 ILE A O 1
ATOM 717 N N . HIS A 1 94 ? -2.988 4.261 -8.357 1.00 85.62 94 HIS A N 1
ATOM 718 C CA . HIS A 1 94 ? -2.236 3.936 -9.559 1.00 85.62 94 HIS A CA 1
ATOM 719 C C . HIS A 1 94 ? -1.240 5.045 -9.882 1.00 85.62 94 HIS A C 1
ATOM 721 O O . HIS A 1 94 ? -1.521 6.230 -9.721 1.00 85.62 94 HIS A O 1
ATOM 727 N N . ASN A 1 95 ? -0.065 4.658 -10.373 1.00 78.44 95 ASN A N 1
ATOM 728 C CA . ASN A 1 95 ? 0.912 5.574 -10.942 1.00 78.44 95 ASN A CA 1
ATOM 729 C C . ASN A 1 95 ? 1.033 5.281 -12.440 1.00 78.44 95 ASN A C 1
ATOM 731 O O . ASN A 1 95 ? 1.726 4.350 -12.852 1.00 78.44 95 ASN A O 1
ATOM 735 N N . ILE A 1 96 ? 0.319 6.061 -13.250 1.00 70.19 96 ILE A N 1
ATOM 736 C CA . ILE A 1 96 ? 0.283 5.920 -14.705 1.00 70.19 96 ILE A CA 1
ATOM 737 C C . ILE A 1 96 ? 1.098 7.064 -15.300 1.00 70.19 96 ILE A C 1
ATOM 739 O O . ILE A 1 96 ? 0.684 8.218 -15.251 1.00 70.19 96 ILE A O 1
ATOM 743 N N . ASN A 1 97 ? 2.259 6.756 -15.883 1.00 65.06 97 ASN A N 1
ATOM 744 C CA . ASN A 1 97 ? 3.133 7.745 -16.531 1.00 65.06 97 ASN A CA 1
ATOM 745 C C . ASN A 1 97 ? 3.530 8.927 -15.618 1.00 65.06 97 ASN A C 1
ATOM 747 O O . ASN A 1 97 ? 3.657 10.058 -16.084 1.00 65.06 97 ASN A O 1
ATOM 751 N N . GLY A 1 98 ? 3.698 8.686 -14.314 1.00 65.12 98 GLY A N 1
ATOM 752 C CA . GLY A 1 98 ? 4.003 9.728 -13.327 1.00 65.12 98 GLY A CA 1
ATOM 753 C C . GLY A 1 98 ? 2.778 10.480 -12.797 1.00 65.12 98 GLY A C 1
ATOM 754 O O . GLY A 1 98 ? 2.923 11.315 -11.905 1.00 65.12 98 GLY A O 1
ATOM 755 N N . ILE A 1 99 ? 1.579 10.185 -13.308 1.00 65.12 99 ILE A N 1
ATOM 756 C CA . ILE A 1 99 ? 0.309 10.725 -12.819 1.00 65.12 99 ILE A CA 1
ATOM 757 C C . ILE A 1 99 ? -0.265 9.759 -11.781 1.00 65.12 99 ILE A C 1
ATOM 759 O O . ILE A 1 99 ? -0.380 8.559 -12.031 1.00 65.12 99 ILE A O 1
ATOM 763 N N . ARG A 1 100 ? -0.623 10.299 -10.614 1.00 71.75 100 A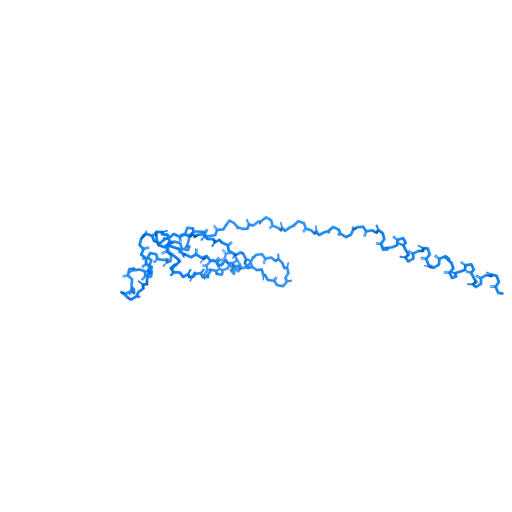RG A N 1
ATOM 764 C CA . ARG A 1 100 ? -1.232 9.561 -9.501 1.00 71.75 100 ARG A CA 1
ATOM 765 C C . ARG A 1 100 ? -2.751 9.654 -9.625 1.00 71.75 100 ARG A C 1
ATOM 767 O O . ARG A 1 100 ? -3.264 10.767 -9.737 1.00 71.75 100 ARG A O 1
ATOM 774 N N . ILE A 1 101 ? -3.430 8.508 -9.663 1.00 65.69 101 ILE A N 1
ATOM 775 C CA . ILE A 1 101 ? -4.883 8.386 -9.870 1.00 65.69 101 ILE A CA 1
ATOM 776 C C . ILE A 1 101 ? -5.450 7.378 -8.880 1.00 65.69 101 ILE A C 1
ATOM 778 O O . ILE A 1 101 ? -4.829 6.299 -8.729 1.00 65.69 101 ILE A O 1
#

Secondary structure (DSSP, 8-state):
-HHHHHHHHHHHHHHHHHHTS--PPPPPP-PPPP-HHHHHHHHHHHHHH-TT-S--TTEEEEEEEEEE-TTS-EEEEEEEEEETTEEEEEEEEEEETTEE-

Solvent-accessible surface area (backbone atoms only — not comparable to full-atom values): 6179 Å² total; per-residue (Å²): 114,70,66,64,53,52,52,53,52,51,51,52,51,54,52,56,57,64,69,68,61,80,82,75,77,76,78,73,73,81,73,73,79,79,62,60,69,58,53,53,50,52,49,53,54,45,38,74,72,35,92,83,48,82,52,50,93,69,46,42,79,73,46,79,43,81,35,61,46,98,84,65,44,79,36,29,37,40,34,34,28,21,44,84,95,39,83,57,50,74,50,73,41,38,38,58,95,85,43,79,87

Nearest PDB structures (foldseek):
  4k15-assembly1_B-2  TM=6.164E-01  e=5.921E-01  Listeria monocytogenes EGD-e
  4k15-assembly1_C-2  TM=4.581E-01  e=5.226E-01  Listeria monocytogenes EGD-e
  3uuw-assembly1_D  TM=2.995E-01  e=1.419E+00  Clostridioides difficile 630

Mean predicted aligned error: 11.82 Å